Protein AF-A0A937U272-F1 (afdb_monomer_lite)

Secondary structure (DSSP, 8-state):
-PPPEEHHHHHHHHHHTTEEEEEEETTEEEEEESS-TTSPPEEEE-BTTEE-HHHHHHHHHHH-

Sequence (64 aa):
MAEDVAFQEVLEFFEEQNYKLSYLWLPYRVFVNRDDPESLPWYVEVENRMVPEGIFEKIREFFS

Foldseek 3Di:
DQDFAALVVVQVVCVVVQWHFDDDDPQWTWTDRPVDPVDDIDTFGADPRTGGNVSVVVVVVVVD

Radius of gyration: 11.28 Å; chains: 1; bounding box: 23×22×33 Å

pLDDT: mean 90.98, std 7.65, range [47.75, 96.19]

Structure (mmCIF, N/CA/C/O backbone):
data_AF-A0A937U272-F1
#
_entry.id   AF-A0A937U272-F1
#
loop_
_atom_site.group_PDB
_atom_site.id
_atom_site.type_symbol
_atom_site.label_atom_id
_atom_site.label_alt_id
_atom_site.label_comp_id
_atom_site.label_asym_id
_atom_site.label_entity_id
_atom_site.label_seq_id
_atom_site.pdbx_PDB_ins_code
_atom_site.Cartn_x
_atom_site.Cartn_y
_atom_site.Cartn_z
_atom_site.occupancy
_atom_site.B_iso_or_equiv
_atom_site.auth_seq_id
_atom_site.auth_comp_id
_atom_site.auth_asym_id
_atom_site.auth_atom_id
_atom_site.pdbx_PDB_model_num
ATOM 1 N N . MET A 1 1 ? -10.116 -8.070 18.705 1.00 47.75 1 MET A N 1
ATOM 2 C CA . MET A 1 1 ? -10.738 -7.357 17.576 1.00 47.75 1 MET A CA 1
ATOM 3 C C . MET A 1 1 ? -9.576 -6.962 16.707 1.00 47.75 1 MET A C 1
ATOM 5 O O . MET A 1 1 ? -8.622 -6.454 17.276 1.00 47.75 1 MET A O 1
ATOM 9 N N . ALA A 1 2 ? -9.598 -7.343 15.436 1.00 57.69 2 ALA A N 1
ATOM 10 C CA . ALA A 1 2 ? -8.566 -6.943 14.494 1.00 57.69 2 ALA A CA 1
ATOM 11 C C . ALA A 1 2 ? -8.546 -5.409 14.455 1.00 57.69 2 ALA A C 1
ATOM 13 O O . ALA A 1 2 ? -9.603 -4.809 14.243 1.00 57.69 2 ALA A O 1
ATOM 14 N N . GLU A 1 3 ? -7.427 -4.793 14.824 1.00 79.75 3 GLU A N 1
ATOM 15 C CA . GLU A 1 3 ? -7.304 -3.335 14.832 1.00 79.75 3 GLU A CA 1
ATOM 16 C C . GLU A 1 3 ? -6.856 -2.913 13.438 1.00 79.75 3 GLU A C 1
ATOM 18 O O . GLU A 1 3 ? -5.899 -3.463 12.898 1.00 79.75 3 GLU A O 1
ATOM 23 N N . ASP A 1 4 ? -7.567 -1.964 12.828 1.00 91.69 4 ASP A N 1
ATOM 24 C CA . ASP A 1 4 ? -7.164 -1.456 11.523 1.00 91.69 4 ASP A CA 1
ATOM 25 C C . ASP A 1 4 ? -5.726 -0.917 11.580 1.00 91.69 4 ASP A C 1
ATOM 27 O O . ASP A 1 4 ? -5.275 -0.373 12.590 1.00 91.69 4 ASP A O 1
ATOM 31 N N . VAL A 1 5 ? -5.010 -1.033 10.466 1.00 94.19 5 VAL A N 1
ATOM 32 C CA . VAL A 1 5 ? -3.600 -0.650 10.353 1.00 94.19 5 VAL A CA 1
ATOM 33 C C . VAL A 1 5 ? -3.504 0.782 9.847 1.00 94.19 5 VAL A C 1
ATOM 35 O O . VAL A 1 5 ? -4.229 1.177 8.932 1.00 94.19 5 VAL A O 1
ATOM 38 N N . ALA A 1 6 ? -2.603 1.588 10.406 1.00 95.50 6 ALA A N 1
ATOM 39 C CA . ALA A 1 6 ? -2.406 2.946 9.918 1.00 95.50 6 ALA A CA 1
ATOM 40 C C . ALA A 1 6 ? -1.925 2.928 8.458 1.00 95.50 6 ALA A C 1
ATOM 42 O O . ALA A 1 6 ? -0.978 2.227 8.107 1.00 95.50 6 ALA A O 1
ATOM 43 N N . PHE A 1 7 ? -2.518 3.762 7.598 1.00 94.56 7 PHE A N 1
ATOM 44 C CA . PHE A 1 7 ? -2.103 3.855 6.191 1.00 94.56 7 PHE A CA 1
ATOM 45 C C . PHE A 1 7 ? -0.601 4.156 6.029 1.00 94.56 7 PHE A C 1
ATOM 47 O O . PHE A 1 7 ? 0.006 3.720 5.056 1.00 94.56 7 PHE A O 1
ATOM 54 N N . GLN A 1 8 ? -0.003 4.877 6.982 1.00 95.38 8 GLN A N 1
ATOM 55 C CA . GLN A 1 8 ? 1.431 5.167 6.994 1.00 95.38 8 GLN A CA 1
ATOM 56 C C . GLN A 1 8 ? 2.283 3.889 7.054 1.00 95.38 8 GLN A C 1
ATOM 58 O O . GLN A 1 8 ? 3.241 3.774 6.299 1.00 95.38 8 GLN A O 1
ATOM 63 N N . GLU A 1 9 ? 1.904 2.917 7.884 1.00 95.00 9 GLU A N 1
ATOM 64 C CA . GLU A 1 9 ? 2.616 1.636 7.997 1.00 95.00 9 GLU A CA 1
ATOM 65 C C . GLU A 1 9 ? 2.498 0.829 6.701 1.00 95.00 9 GLU A C 1
ATOM 67 O O . GLU A 1 9 ? 3.465 0.239 6.226 1.00 95.00 9 GLU A O 1
ATOM 72 N N . VAL A 1 10 ? 1.319 0.858 6.072 1.00 95.19 10 VAL A N 1
ATOM 73 C CA . VAL A 1 10 ? 1.103 0.200 4.778 1.00 95.19 10 VAL A CA 1
ATOM 74 C C . VAL A 1 10 ? 1.930 0.863 3.675 1.00 95.19 10 VAL A C 1
ATOM 76 O O . VAL A 1 10 ? 2.501 0.172 2.836 1.00 95.19 10 VAL A O 1
ATOM 79 N N . LEU A 1 11 ? 2.021 2.196 3.675 1.00 95.69 11 LEU A N 1
ATOM 80 C CA . LEU A 1 11 ? 2.863 2.941 2.741 1.00 95.69 11 LEU A CA 1
ATOM 81 C C . LEU A 1 11 ? 4.332 2.529 2.881 1.00 95.69 11 LEU A C 1
ATOM 83 O O . LEU A 1 11 ? 4.937 2.167 1.877 1.00 95.69 11 LEU A O 1
ATOM 87 N N . GLU A 1 12 ? 4.871 2.545 4.100 1.00 96.19 12 GLU A N 1
ATOM 88 C CA . GLU A 1 12 ? 6.253 2.139 4.390 1.00 96.19 12 GLU A CA 1
ATOM 89 C C . GLU A 1 12 ? 6.522 0.705 3.922 1.00 96.19 12 GLU A C 1
ATOM 91 O O . GLU A 1 12 ? 7.488 0.473 3.196 1.00 96.19 12 GLU A O 1
ATOM 96 N N . PHE A 1 13 ? 5.607 -0.224 4.213 1.00 95.81 13 PHE A N 1
ATOM 97 C CA . PHE A 1 13 ? 5.707 -1.608 3.758 1.00 95.81 13 PHE A CA 1
ATOM 98 C C . PHE A 1 13 ? 5.819 -1.727 2.229 1.00 95.81 13 PHE A C 1
ATOM 100 O O . PHE A 1 13 ? 6.700 -2.419 1.727 1.00 95.81 13 PHE A O 1
ATOM 107 N N . PHE A 1 14 ? 4.964 -1.044 1.458 1.00 95.31 14 PHE A N 1
ATOM 108 C CA . PHE A 1 14 ? 5.057 -1.094 -0.007 1.00 95.31 14 PHE A CA 1
ATOM 109 C C . PHE A 1 14 ? 6.365 -0.489 -0.529 1.00 95.31 14 PHE A C 1
ATOM 111 O O . PHE A 1 14 ? 6.935 -1.018 -1.485 1.00 95.31 14 PHE A O 1
ATOM 118 N N . GLU A 1 15 ? 6.858 0.589 0.088 1.00 94.06 15 GLU A N 1
ATOM 119 C CA . GLU A 1 15 ? 8.121 1.211 -0.318 1.00 94.06 15 GLU A CA 1
ATOM 120 C C . GLU A 1 15 ? 9.323 0.280 -0.128 1.00 94.06 15 GLU A C 1
ATOM 122 O O . GLU A 1 15 ? 10.212 0.280 -0.981 1.00 94.06 15 GLU A O 1
ATOM 127 N N . GLU A 1 16 ? 9.323 -0.548 0.921 1.00 94.81 16 GLU A N 1
ATOM 128 C CA . GLU A 1 16 ? 10.334 -1.594 1.135 1.00 94.81 16 GLU A CA 1
ATOM 129 C C . GLU A 1 16 ? 10.302 -2.680 0.048 1.00 94.81 16 GLU A C 1
ATOM 131 O O . GLU A 1 16 ? 11.339 -3.251 -0.285 1.00 94.81 16 GLU A O 1
ATOM 136 N N . GLN A 1 17 ? 9.137 -2.926 -0.560 1.00 92.50 17 GLN A N 1
ATOM 137 C CA . GLN A 1 17 ? 8.960 -3.891 -1.655 1.00 92.50 17 GLN A CA 1
ATOM 138 C C . GLN A 1 17 ? 9.207 -3.288 -3.053 1.00 92.50 17 GLN A C 1
ATOM 140 O O . GLN A 1 17 ? 8.861 -3.904 -4.061 1.00 92.50 17 GLN A O 1
ATOM 145 N N . ASN A 1 18 ? 9.783 -2.082 -3.145 1.00 93.38 18 ASN A N 1
ATOM 146 C CA . ASN A 1 18 ? 9.943 -1.294 -4.383 1.00 93.38 18 ASN A CA 1
ATOM 147 C C . ASN A 1 18 ? 8.624 -0.873 -5.059 1.00 93.38 18 ASN A C 1
ATOM 149 O O . ASN A 1 18 ? 8.606 -0.447 -6.218 1.00 93.38 18 ASN A O 1
ATOM 153 N N . TYR A 1 19 ? 7.510 -0.914 -4.331 1.00 95.00 19 TYR A N 1
ATOM 154 C CA . TYR A 1 19 ? 6.249 -0.344 -4.783 1.00 95.00 19 TYR A CA 1
ATOM 155 C C . TYR A 1 19 ? 6.127 1.107 -4.319 1.00 95.00 19 TYR A C 1
ATOM 157 O O . TYR A 1 19 ? 6.520 1.487 -3.220 1.00 95.00 19 TYR A O 1
ATOM 165 N N . LYS A 1 20 ? 5.556 1.961 -5.168 1.00 94.75 20 LYS A N 1
ATOM 166 C CA . LYS A 1 20 ? 5.329 3.375 -4.857 1.00 94.75 20 LYS A CA 1
ATOM 167 C C . LYS A 1 20 ? 3.870 3.730 -5.055 1.00 94.75 20 LYS A C 1
ATOM 169 O O . LYS A 1 20 ? 3.236 3.291 -6.015 1.00 94.75 20 LYS A O 1
ATOM 174 N N . LEU A 1 21 ? 3.356 4.584 -4.175 1.00 95.06 21 LEU A N 1
ATOM 175 C CA . LEU A 1 21 ? 2.041 5.185 -4.347 1.00 95.06 21 LEU A CA 1
ATOM 176 C C . LEU A 1 21 ? 2.025 6.004 -5.646 1.00 95.06 21 LEU A C 1
ATOM 178 O O . LEU A 1 21 ? 2.838 6.912 -5.830 1.00 95.06 21 LEU A O 1
ATOM 182 N N . SER A 1 22 ? 1.110 5.672 -6.552 1.00 92.81 22 SER A N 1
ATOM 183 C CA . SER A 1 22 ? 1.035 6.285 -7.881 1.00 92.81 22 SER A CA 1
ATOM 184 C C . SER A 1 22 ? -0.275 7.023 -8.115 1.00 92.81 22 SER A C 1
ATOM 186 O O . SER A 1 22 ? -0.252 8.153 -8.600 1.00 92.81 22 SER A O 1
ATOM 188 N N . TYR A 1 23 ? -1.404 6.431 -7.714 1.00 90.31 23 TYR A N 1
ATOM 189 C CA . TYR A 1 23 ? -2.722 7.021 -7.934 1.00 90.31 23 TYR A CA 1
ATOM 190 C C . TYR A 1 23 ? -3.569 7.023 -6.666 1.00 90.31 23 TYR A C 1
ATOM 192 O O . TYR A 1 23 ? -3.532 6.103 -5.845 1.00 90.31 23 TYR A O 1
ATOM 200 N N . LEU A 1 24 ? -4.370 8.077 -6.539 1.00 91.38 24 LEU A N 1
ATOM 201 C CA . LEU A 1 24 ? -5.392 8.219 -5.512 1.00 91.38 24 LEU A CA 1
ATOM 202 C C . LEU A 1 24 ? -6.753 8.037 -6.185 1.00 91.38 24 LEU A C 1
ATOM 204 O O . LEU A 1 24 ? -7.221 8.942 -6.873 1.00 91.38 24 LEU A O 1
ATOM 208 N N . TRP A 1 25 ? -7.387 6.881 -5.991 1.00 88.88 25 TRP A N 1
ATOM 209 C CA . TRP A 1 25 ? -8.732 6.617 -6.502 1.00 88.88 25 TRP A CA 1
ATOM 210 C C . TRP A 1 25 ? -9.650 6.243 -5.346 1.00 88.88 25 TRP A C 1
ATOM 212 O O . TRP A 1 25 ? -9.785 5.075 -5.020 1.00 88.88 25 TRP A O 1
ATOM 222 N N . LEU A 1 26 ? -10.240 7.250 -4.695 1.00 87.81 26 LEU A N 1
ATOM 223 C CA . LEU A 1 26 ? -10.984 7.076 -3.441 1.00 87.81 26 LEU A CA 1
ATOM 224 C C . LEU A 1 26 ? -12.049 5.956 -3.518 1.00 87.81 26 LEU A C 1
ATOM 226 O O . LEU A 1 26 ? -12.808 5.940 -4.489 1.00 87.81 26 LEU A O 1
ATOM 230 N N . PRO A 1 27 ? -12.129 5.067 -2.500 1.00 91.12 27 PRO A N 1
ATOM 231 C CA . PRO A 1 27 ? -11.331 5.041 -1.258 1.00 91.12 27 PRO A CA 1
ATOM 232 C C . PRO A 1 27 ? -9.919 4.441 -1.414 1.00 91.12 27 PRO A C 1
ATOM 234 O O . PRO A 1 27 ? -9.110 4.496 -0.492 1.00 91.12 27 PRO A O 1
ATOM 237 N N . TYR A 1 28 ? -9.577 3.922 -2.589 1.00 94.38 28 TYR A N 1
ATOM 238 C CA . TYR A 1 28 ? -8.342 3.196 -2.852 1.00 94.38 28 TYR A CA 1
ATOM 239 C C . TYR A 1 28 ? -7.088 4.072 -3.001 1.00 94.38 28 TYR A C 1
ATOM 241 O O . TYR A 1 28 ? -7.096 5.234 -3.441 1.00 94.38 28 TYR A O 1
ATOM 249 N N . ARG A 1 29 ? -5.961 3.464 -2.646 1.00 95.06 29 ARG A N 1
ATOM 250 C CA . ARG A 1 29 ? -4.591 3.902 -2.907 1.00 95.06 29 ARG A CA 1
ATOM 251 C C . ARG A 1 29 ? -3.933 2.862 -3.794 1.00 95.06 29 ARG A C 1
ATOM 253 O O . ARG A 1 29 ? -3.996 1.676 -3.489 1.00 95.06 29 ARG A O 1
ATOM 260 N N . VAL A 1 30 ? -3.360 3.311 -4.906 1.00 94.88 30 VAL A N 1
ATOM 261 C CA . VAL A 1 30 ? -2.794 2.415 -5.916 1.00 94.88 30 VAL A CA 1
ATOM 262 C C . VAL A 1 30 ? -1.279 2.446 -5.836 1.00 94.88 30 VAL A C 1
ATOM 264 O O . VAL A 1 30 ? -0.671 3.503 -6.035 1.00 94.88 30 VAL A O 1
ATOM 267 N N . PHE A 1 31 ? -0.688 1.286 -5.582 1.00 95.19 31 PHE A N 1
ATOM 268 C CA . PHE A 1 31 ? 0.751 1.077 -5.517 1.00 95.19 31 PHE A CA 1
ATOM 269 C C . PHE A 1 31 ? 1.228 0.330 -6.760 1.00 95.19 31 PHE A C 1
ATOM 271 O O . PHE A 1 31 ? 0.620 -0.657 -7.165 1.00 95.19 31 PHE A O 1
ATOM 278 N N . VAL A 1 32 ? 2.316 0.800 -7.364 1.00 94.62 32 VAL A N 1
ATOM 279 C CA . VAL A 1 32 ? 2.913 0.197 -8.568 1.00 94.62 32 VAL A CA 1
ATOM 280 C C . VAL A 1 32 ? 4.405 -0.011 -8.351 1.00 94.62 32 VAL A C 1
ATOM 282 O O . VAL A 1 32 ? 5.055 0.855 -7.756 1.00 94.62 32 VAL A O 1
ATOM 285 N N . ASN A 1 33 ? 4.954 -1.123 -8.837 1.00 93.81 33 ASN A N 1
ATOM 286 C CA . ASN A 1 33 ? 6.399 -1.292 -8.888 1.00 93.81 33 ASN A CA 1
ATOM 287 C C . ASN A 1 33 ? 6.940 -0.466 -10.058 1.00 93.81 33 ASN A C 1
ATOM 289 O O . ASN A 1 33 ? 6.453 -0.570 -11.183 1.00 93.81 33 ASN A O 1
ATOM 293 N N . ARG A 1 34 ? 7.915 0.402 -9.791 1.00 84.00 34 ARG A N 1
ATOM 294 C CA . ARG A 1 34 ? 8.527 1.223 -10.848 1.00 84.00 34 ARG A CA 1
ATOM 295 C C . ARG A 1 34 ? 9.653 0.505 -11.580 1.00 84.00 34 ARG A C 1
ATOM 297 O O . ARG A 1 34 ? 9.938 0.868 -12.718 1.00 84.00 34 ARG A O 1
ATOM 304 N N . ASP A 1 35 ? 10.255 -0.482 -10.934 1.00 89.56 35 ASP A N 1
ATOM 305 C CA . ASP A 1 35 ? 11.375 -1.248 -11.469 1.00 89.56 35 ASP A CA 1
ATOM 306 C C . ASP A 1 35 ? 10.895 -2.477 -12.255 1.00 89.56 35 ASP A C 1
ATOM 308 O O . ASP A 1 35 ? 11.627 -2.989 -13.099 1.00 89.56 35 ASP A O 1
ATOM 312 N N . ASP A 1 36 ? 9.645 -2.903 -12.033 1.00 89.94 36 ASP A N 1
ATOM 313 C CA . ASP A 1 36 ? 8.982 -3.976 -12.775 1.00 89.94 36 ASP A CA 1
ATOM 314 C C . ASP A 1 36 ? 7.603 -3.539 -13.319 1.00 89.94 36 ASP A C 1
ATOM 316 O O . ASP A 1 36 ? 6.590 -3.633 -12.617 1.00 89.94 36 ASP A O 1
ATOM 320 N N . PRO A 1 37 ? 7.534 -3.085 -14.584 1.00 82.00 37 PRO A N 1
ATOM 321 C CA . PRO A 1 37 ? 6.285 -2.688 -15.233 1.00 82.00 37 PRO A CA 1
ATOM 322 C C . PRO A 1 37 ? 5.306 -3.838 -15.510 1.00 82.00 37 PRO A C 1
ATOM 324 O O . PRO A 1 37 ? 4.149 -3.560 -15.827 1.00 82.00 37 PRO A O 1
ATOM 327 N N . GLU A 1 38 ? 5.748 -5.101 -15.452 1.00 90.75 38 GLU A N 1
ATOM 328 C CA . GLU A 1 38 ? 4.872 -6.269 -15.640 1.00 90.75 38 GLU A CA 1
ATOM 329 C C . GLU A 1 38 ? 4.180 -6.683 -14.334 1.00 90.75 38 GLU A C 1
ATOM 331 O O . GLU A 1 38 ? 3.198 -7.433 -14.354 1.00 90.75 38 GLU A O 1
ATOM 336 N N . SER A 1 39 ? 4.651 -6.162 -13.199 1.00 90.19 39 SER A N 1
ATOM 337 C CA . SER A 1 39 ? 4.030 -6.392 -11.902 1.00 90.19 39 SER A CA 1
ATOM 338 C C . SER A 1 39 ? 2.616 -5.804 -11.824 1.00 90.19 39 SER A C 1
ATOM 340 O O . SER A 1 39 ? 2.304 -4.730 -12.349 1.00 90.19 39 SER A O 1
ATOM 342 N N . LEU A 1 40 ? 1.728 -6.528 -11.142 1.00 90.44 40 LEU A N 1
ATOM 343 C CA . LEU A 1 40 ? 0.350 -6.089 -10.969 1.00 90.44 40 LEU A CA 1
ATOM 344 C C . LEU A 1 40 ? 0.264 -4.922 -9.969 1.00 90.44 40 LEU A C 1
ATOM 346 O O . LEU A 1 40 ? 0.888 -4.974 -8.906 1.00 90.44 40 LEU A O 1
ATOM 350 N N . PRO A 1 41 ? -0.547 -3.888 -10.258 1.00 92.31 41 PRO A N 1
ATOM 351 C CA . PRO A 1 41 ? -0.795 -2.815 -9.309 1.00 92.31 41 PRO A CA 1
ATOM 352 C C . PRO A 1 41 ? -1.586 -3.323 -8.098 1.00 92.31 41 PRO A C 1
ATOM 354 O O . PRO A 1 41 ? -2.531 -4.104 -8.232 1.00 92.31 41 PRO A O 1
ATOM 357 N N . TRP A 1 42 ? -1.252 -2.807 -6.918 1.00 94.00 42 TRP A N 1
ATOM 358 C CA . TRP A 1 42 ? -1.968 -3.089 -5.678 1.00 94.00 42 TRP A CA 1
ATOM 359 C C . TRP A 1 42 ? -2.964 -1.985 -5.358 1.00 94.00 42 TRP A C 1
ATOM 361 O O . TRP A 1 42 ? -2.595 -0.819 -5.220 1.00 94.00 42 TRP A O 1
ATOM 371 N N . TYR A 1 43 ? -4.229 -2.368 -5.200 1.00 93.94 43 TYR A N 1
ATOM 372 C CA . TYR A 1 43 ? -5.309 -1.483 -4.774 1.00 93.94 43 TYR A CA 1
ATOM 373 C C . TYR A 1 43 ? -5.571 -1.704 -3.290 1.00 93.94 43 TYR A C 1
ATOM 375 O O . TYR A 1 43 ? -6.031 -2.770 -2.887 1.00 93.94 43 TYR A O 1
ATOM 383 N N . VAL A 1 44 ? -5.285 -0.691 -2.482 1.00 94.50 44 VAL A N 1
ATOM 384 C CA . VAL A 1 44 ? -5.452 -0.752 -1.029 1.00 94.50 44 VAL A CA 1
ATOM 385 C C . VAL A 1 44 ? -6.571 0.186 -0.627 1.00 94.50 44 VAL A C 1
ATOM 387 O O . VAL A 1 44 ? -6.483 1.391 -0.858 1.00 94.50 44 VAL A O 1
ATOM 390 N N . GLU A 1 45 ? -7.634 -0.360 -0.051 1.00 94.12 45 GLU A N 1
ATOM 391 C CA . GLU A 1 45 ? -8.733 0.430 0.496 1.00 94.12 45 GLU A CA 1
ATOM 392 C C . GLU A 1 45 ? -8.275 1.177 1.751 1.00 94.12 45 GLU A C 1
ATOM 394 O O . GLU A 1 45 ? -7.690 0.578 2.653 1.00 94.12 45 GLU A O 1
ATOM 399 N N . VAL A 1 46 ? -8.513 2.492 1.788 1.00 93.94 46 VAL A N 1
ATOM 400 C CA . VAL A 1 46 ? -8.166 3.341 2.930 1.00 93.94 46 VAL A CA 1
ATOM 401 C C . VAL A 1 46 ? -9.392 4.118 3.383 1.00 93.94 46 VAL A C 1
ATOM 403 O O . VAL A 1 46 ? -9.871 5.013 2.682 1.00 93.94 46 VAL A O 1
ATOM 406 N N . GLU A 1 47 ? -9.832 3.851 4.606 1.00 91.19 47 GLU A N 1
ATOM 407 C CA . GLU A 1 47 ? -10.941 4.541 5.257 1.00 91.19 47 GLU A CA 1
ATOM 408 C C . GLU A 1 47 ? -10.433 5.260 6.505 1.00 91.19 47 GLU A C 1
ATOM 410 O O . GLU A 1 47 ? -9.733 4.683 7.325 1.00 91.19 47 GLU A O 1
ATOM 415 N N . ASN A 1 48 ? -10.727 6.555 6.656 1.00 91.19 48 ASN A N 1
ATOM 416 C CA . ASN A 1 48 ? -10.274 7.350 7.812 1.00 91.19 48 ASN A CA 1
ATOM 417 C C . ASN A 1 48 ? -8.759 7.264 8.109 1.00 91.19 48 ASN A C 1
ATOM 419 O O . ASN A 1 48 ? -8.343 7.403 9.254 1.00 91.19 48 ASN A O 1
ATOM 423 N N . ARG A 1 49 ? -7.929 7.115 7.063 1.00 91.69 49 ARG A N 1
ATOM 424 C CA . ARG A 1 49 ? -6.462 6.906 7.145 1.00 91.69 49 ARG A CA 1
ATOM 425 C C . ARG A 1 49 ? -6.043 5.556 7.739 1.00 91.69 49 ARG A C 1
ATOM 427 O O . ARG A 1 49 ? -4.878 5.395 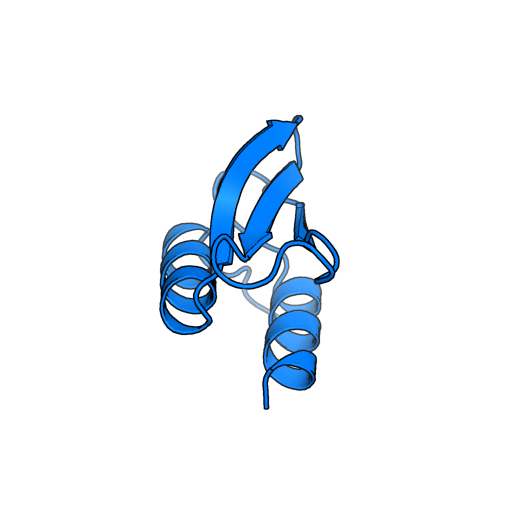8.094 1.00 91.69 49 ARG A O 1
ATOM 434 N N . MET A 1 50 ? -6.963 4.604 7.780 1.00 95.06 50 MET A N 1
ATOM 435 C CA . MET A 1 50 ? -6.758 3.243 8.242 1.00 95.06 50 MET A CA 1
ATOM 436 C C . MET A 1 50 ? -6.999 2.258 7.094 1.00 95.06 50 MET A C 1
ATOM 438 O O . MET A 1 50 ? -7.758 2.543 6.165 1.00 95.06 50 MET A O 1
ATOM 442 N N . VAL A 1 51 ? -6.325 1.118 7.148 1.00 94.25 51 VAL A N 1
ATOM 443 C CA . VAL A 1 51 ? -6.464 -0.007 6.225 1.00 94.25 51 VAL A CA 1
ATOM 444 C C . VAL A 1 51 ? -6.991 -1.192 7.027 1.00 94.25 51 VAL A C 1
ATOM 446 O O . VAL A 1 51 ? -6.388 -1.523 8.049 1.00 94.25 51 VAL A O 1
ATOM 449 N N . PRO A 1 52 ? -8.066 -1.859 6.580 1.00 93.06 52 PRO A N 1
ATOM 450 C CA . PRO A 1 52 ? -8.559 -3.056 7.249 1.00 93.06 52 PRO A CA 1
ATOM 451 C C . PRO A 1 52 ? -7.448 -4.099 7.423 1.00 93.06 52 PRO A C 1
ATOM 453 O O . PRO A 1 52 ? -6.790 -4.468 6.446 1.00 93.06 52 PRO A O 1
ATOM 456 N N . GLU A 1 53 ? -7.249 -4.608 8.643 1.00 89.69 53 GLU A N 1
ATOM 457 C CA . GLU A 1 53 ? -6.145 -5.537 8.957 1.00 89.69 53 GLU A CA 1
ATOM 458 C C . GLU A 1 53 ? -6.130 -6.753 8.022 1.00 89.69 53 GLU A C 1
ATOM 460 O O . GLU A 1 53 ? -5.088 -7.104 7.475 1.00 89.69 53 GLU A O 1
ATOM 465 N N . GLY A 1 54 ? -7.300 -7.327 7.726 1.00 91.06 54 GLY A N 1
ATOM 466 C CA . GLY A 1 54 ? -7.412 -8.481 6.828 1.00 91.06 54 GLY A CA 1
ATOM 467 C C . GLY A 1 54 ? -7.014 -8.201 5.370 1.00 91.06 54 GLY A C 1
ATOM 468 O O . GLY A 1 54 ? -6.758 -9.139 4.616 1.00 91.06 54 GLY A O 1
ATOM 469 N N . ILE A 1 55 ? -6.958 -6.933 4.944 1.00 90.81 55 ILE A N 1
ATOM 470 C CA . ILE A 1 55 ? -6.359 -6.548 3.657 1.00 90.81 55 ILE A CA 1
ATOM 471 C C . ILE A 1 55 ? -4.838 -6.532 3.797 1.00 90.81 55 ILE A C 1
ATOM 473 O O . ILE A 1 55 ? -4.143 -7.106 2.959 1.00 90.81 55 ILE A O 1
ATOM 477 N N . PHE A 1 56 ? -4.319 -5.915 4.860 1.00 91.81 56 PHE A N 1
ATOM 478 C CA . PHE A 1 56 ? -2.878 -5.818 5.074 1.00 91.81 56 PHE A CA 1
ATOM 479 C C . PHE A 1 56 ? -2.219 -7.177 5.342 1.00 91.81 56 PHE A C 1
ATOM 481 O O . PHE A 1 56 ? -1.126 -7.431 4.846 1.00 91.81 56 PHE A O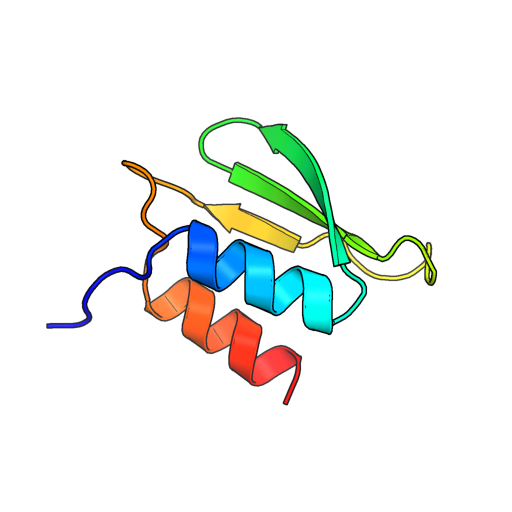 1
ATOM 488 N N . GLU A 1 57 ? -2.886 -8.093 6.043 1.00 9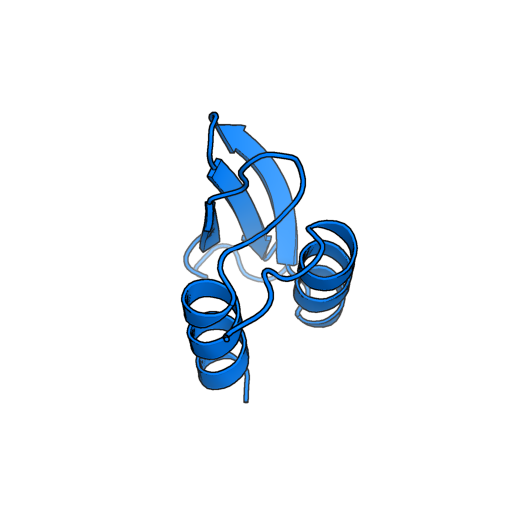2.62 57 GLU A N 1
ATOM 489 C CA . GLU A 1 57 ? -2.431 -9.478 6.210 1.00 92.62 57 GLU A CA 1
ATOM 490 C C . GLU A 1 57 ? -2.236 -10.186 4.870 1.00 92.62 57 GLU A C 1
ATOM 492 O O . GLU A 1 57 ? -1.153 -10.701 4.617 1.00 92.62 57 GLU A O 1
ATOM 497 N N . LYS A 1 58 ? -3.223 -10.123 3.969 1.00 91.25 58 LYS A N 1
ATOM 498 C CA . LYS A 1 58 ? -3.116 -10.726 2.628 1.00 91.25 58 LYS A CA 1
ATOM 499 C C . LYS A 1 58 ? -1.982 -10.126 1.805 1.00 91.25 58 LYS A C 1
ATOM 501 O O . LYS A 1 58 ? -1.327 -10.834 1.048 1.00 91.25 58 LYS A O 1
ATOM 506 N N . ILE A 1 59 ? -1.770 -8.817 1.939 1.00 91.69 59 ILE A N 1
ATOM 507 C CA . ILE A 1 59 ? -0.654 -8.125 1.293 1.00 91.69 59 ILE A CA 1
ATOM 508 C C . ILE A 1 59 ? 0.670 -8.669 1.846 1.00 91.69 59 ILE A C 1
ATOM 510 O O . ILE A 1 59 ? 1.525 -9.077 1.067 1.00 91.69 59 ILE A O 1
ATOM 514 N N . ARG A 1 60 ? 0.830 -8.751 3.173 1.00 91.94 60 ARG A N 1
ATOM 515 C CA . ARG A 1 60 ? 2.045 -9.296 3.803 1.00 91.94 60 ARG A CA 1
ATOM 516 C C . ARG A 1 60 ? 2.310 -10.746 3.406 1.00 91.94 60 ARG A C 1
ATOM 518 O O . ARG A 1 60 ? 3.447 -11.077 3.099 1.00 91.94 60 ARG A O 1
ATOM 525 N N . GLU A 1 61 ? 1.278 -11.586 3.373 1.00 92.50 61 GLU A N 1
ATOM 526 C CA . GLU A 1 61 ? 1.388 -12.989 2.952 1.00 92.50 61 GLU A CA 1
ATOM 527 C C . GLU A 1 61 ? 1.857 -13.137 1.500 1.00 92.50 61 GLU A C 1
ATOM 529 O O . GLU A 1 61 ? 2.583 -14.075 1.194 1.00 92.50 61 GLU A O 1
ATOM 534 N N . PHE A 1 62 ? 1.471 -12.223 0.606 1.00 90.19 62 PHE A N 1
ATOM 535 C CA . PHE A 1 62 ? 1.903 -12.258 -0.792 1.00 90.19 62 PHE A CA 1
ATOM 536 C C . PHE A 1 62 ? 3.397 -11.946 -0.970 1.00 90.19 62 PHE A C 1
ATOM 538 O O . PHE A 1 62 ? 4.031 -12.492 -1.869 1.00 90.19 62 PHE A O 1
ATOM 545 N N . PHE A 1 63 ? 3.940 -11.042 -0.150 1.00 88.75 63 PHE A N 1
ATOM 546 C CA . PHE A 1 63 ? 5.337 -10.597 -0.227 1.00 88.75 63 PHE A CA 1
ATOM 547 C C . PHE A 1 63 ? 6.300 -11.403 0.665 1.00 88.75 63 PHE A C 1
ATOM 549 O O . PHE A 1 63 ? 7.503 -11.139 0.634 1.0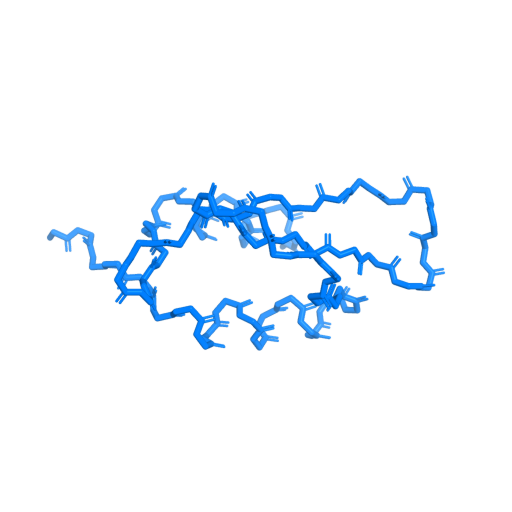0 88.75 63 PHE A O 1
ATOM 556 N N . SER A 1 64 ? 5.792 -12.348 1.466 1.00 84.6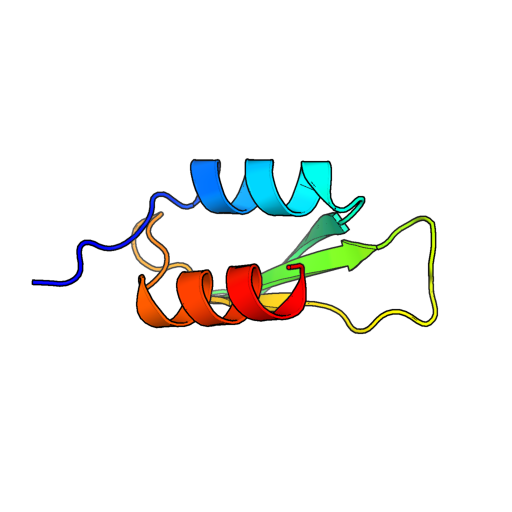9 64 SER A N 1
ATOM 557 C CA . SER A 1 64 ? 6.600 -13.249 2.303 1.00 84.69 64 SER A CA 1
ATOM 558 C 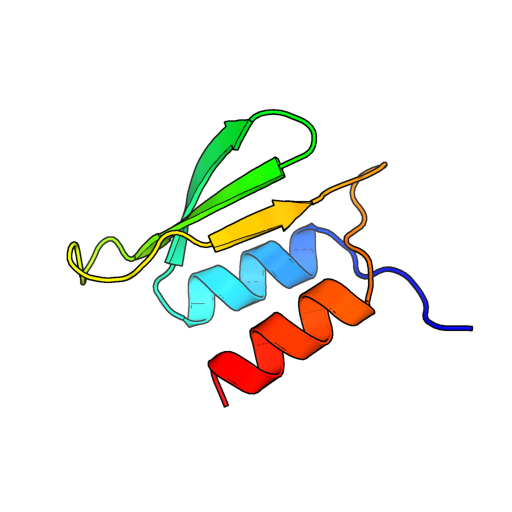C . SER A 1 64 ? 7.130 -14.455 1.534 1.00 84.69 64 SER A C 1
ATOM 560 O O . SER A 1 64 ? 8.142 -15.003 2.031 1.00 84.69 64 SER A O 1
#